Protein AF-A0A967KD49-F1 (afdb_monomer)

Solvent-accessible surface area (backbone atoms only — not comparable to full-atom values): 8983 Å² total; per-residue (Å²): 136,86,81,82,80,82,81,78,80,81,79,78,79,81,84,80,56,69,72,63,54,51,53,52,53,52,50,54,52,53,49,48,51,52,50,50,46,51,50,55,52,49,54,52,41,54,50,34,31,74,76,64,32,66,80,54,18,58,58,52,48,66,65,48,49,61,55,52,35,52,53,50,19,70,76,69,72,47,90,66,83,72,62,34,102,80,46,92,49,75,91,22,54,50,52,75,70,55,44,52,54,54,49,52,52,50,54,43,38,77,72,72,46,65,45,90,79,39,69,48,76,46,82,43,82,54,97,93,39,84,39,83,47,77,50,66,52,76,78,88,49,80,94,75,111

Nearest PDB structures (foldseek):
  6u6s-assembly1_B  TM=5.396E-01  e=2.024E+00  Neisseria gonorrhoeae
  8wqk-assembly3_E  TM=3.491E-01  e=4.213E+00  Porcine epidemic diarrhea virus
  8wqk-assembly3_C  TM=3.360E-01  e=7.762E+00  Porcine epidemic diarrhea virus
  2ch0-assembly1_A  TM=1.769E-01  e=6.079E+00  Homo sapiens

Structure (mmCIF, N/CA/C/O backbone):
data_AF-A0A967KD49-F1
#
_entry.id   AF-A0A967KD49-F1
#
loop_
_atom_site.group_PDB
_atom_site.id
_atom_site.type_symbol
_atom_site.label_atom_id
_atom_site.label_alt_id
_atom_site.label_comp_id
_atom_site.label_asym_id
_atom_site.label_entity_id
_atom_site.label_seq_id
_atom_site.pdbx_PDB_ins_code
_atom_site.Cartn_x
_atom_site.Cartn_y
_atom_site.Cartn_z
_atom_site.occupancy
_atom_site.B_iso_or_equiv
_atom_site.auth_seq_id
_atom_site.auth_comp_id
_atom_site.auth_asym_id
_atom_site.auth_atom_id
_atom_site.pdbx_PDB_model_num
ATOM 1 N N . MET A 1 1 ? -17.094 1.044 74.918 1.00 37.78 1 MET A N 1
ATOM 2 C CA . MET A 1 1 ? -17.472 0.186 73.773 1.00 37.78 1 MET A CA 1
ATOM 3 C C . MET A 1 1 ? -16.879 0.797 72.511 1.00 37.78 1 MET A C 1
ATOM 5 O O . MET A 1 1 ? -17.280 1.890 72.134 1.00 37.78 1 MET A O 1
ATOM 9 N N . LEU A 1 2 ? -15.841 0.172 71.948 1.00 34.81 2 LEU A N 1
ATOM 10 C CA . LEU A 1 2 ? -15.047 0.713 70.838 1.00 34.81 2 LEU A CA 1
ATOM 11 C C . LEU A 1 2 ? -15.774 0.458 69.503 1.00 34.81 2 LEU A C 1
ATOM 13 O O . LEU A 1 2 ? -16.055 -0.689 69.157 1.00 34.81 2 LEU A O 1
ATOM 17 N N . ARG A 1 3 ? -16.114 1.530 68.778 1.00 40.22 3 ARG A N 1
ATOM 18 C CA . ARG A 1 3 ? -16.759 1.484 67.455 1.00 40.22 3 ARG A CA 1
ATOM 19 C C . ARG A 1 3 ? -15.765 0.935 66.425 1.00 40.22 3 ARG A C 1
ATOM 21 O O . ARG A 1 3 ? -14.716 1.531 66.205 1.00 40.22 3 ARG A O 1
ATOM 28 N N . LYS A 1 4 ? -16.106 -0.201 65.810 1.00 40.97 4 LYS A N 1
ATOM 29 C CA . LYS A 1 4 ? -15.354 -0.814 64.707 1.00 40.97 4 LYS A CA 1
ATOM 30 C C . LYS A 1 4 ? -15.353 0.131 63.502 1.00 40.97 4 LYS A C 1
ATOM 32 O O . LYS A 1 4 ? -16.412 0.510 63.009 1.00 40.97 4 LYS A O 1
ATOM 37 N N . LEU A 1 5 ? -14.156 0.509 63.066 1.00 48.34 5 LEU A N 1
ATOM 38 C CA . LEU A 1 5 ? -13.893 1.286 61.862 1.00 48.34 5 LEU A CA 1
ATOM 39 C C . LEU A 1 5 ? -14.054 0.352 60.649 1.00 48.34 5 LEU A C 1
ATOM 41 O O . LEU A 1 5 ? -13.274 -0.584 60.488 1.00 48.34 5 LEU A O 1
ATOM 45 N N . CYS A 1 6 ? -15.086 0.563 59.827 1.00 41.38 6 CYS A N 1
ATOM 46 C CA . CYS A 1 6 ? -15.217 -0.115 58.535 1.00 41.38 6 CYS A CA 1
ATOM 47 C C . CYS A 1 6 ? -14.213 0.492 57.552 1.00 41.38 6 CYS A C 1
ATOM 49 O O . CYS A 1 6 ? -14.385 1.623 57.101 1.00 41.38 6 CYS A O 1
ATOM 51 N N . LEU A 1 7 ? -13.172 -0.269 57.221 1.00 41.16 7 LEU A N 1
ATOM 52 C CA . LEU A 1 7 ? -12.259 0.032 56.127 1.00 41.16 7 LEU A CA 1
ATOM 53 C C . LEU A 1 7 ? -12.948 -0.376 54.812 1.00 41.16 7 LEU A C 1
ATOM 55 O O . LEU A 1 7 ? -13.010 -1.559 54.483 1.00 41.16 7 LEU A O 1
ATOM 59 N N . VAL A 1 8 ? -13.513 0.586 54.081 1.00 49.59 8 VAL A N 1
ATOM 60 C CA . VAL A 1 8 ? -13.989 0.358 52.708 1.00 49.59 8 VAL A CA 1
ATOM 61 C C . VAL A 1 8 ? -12.776 0.460 51.791 1.00 49.59 8 VAL A C 1
ATOM 63 O O . VAL A 1 8 ? -12.302 1.552 51.486 1.00 49.59 8 VAL A O 1
ATOM 66 N N . VAL A 1 9 ? -12.246 -0.689 51.375 1.00 52.03 9 VAL A N 1
ATOM 67 C CA . VAL A 1 9 ? -11.286 -0.765 50.271 1.00 52.03 9 VAL A CA 1
ATOM 68 C C . VAL A 1 9 ? -12.072 -0.521 48.986 1.00 52.03 9 VAL A C 1
ATOM 70 O O . VAL A 1 9 ? -12.771 -1.403 48.493 1.00 52.03 9 VAL A O 1
ATOM 73 N N . ALA A 1 10 ? -12.000 0.705 48.471 1.00 50.62 10 ALA A N 1
ATOM 74 C CA . ALA A 1 10 ? -12.473 1.030 47.136 1.00 50.62 10 ALA A CA 1
ATOM 75 C C . ALA A 1 10 ? -11.514 0.394 46.119 1.00 50.62 10 ALA A C 1
ATOM 77 O O . ALA A 1 10 ? -10.422 0.902 45.868 1.00 50.62 10 ALA A O 1
ATOM 78 N N . PHE A 1 11 ? -11.905 -0.756 45.572 1.00 46.31 11 PHE A N 1
ATOM 79 C CA . PHE A 1 11 ? -11.197 -1.396 44.472 1.00 46.31 11 PHE A CA 1
ATOM 80 C C . PHE A 1 11 ? -11.515 -0.624 43.182 1.00 46.31 11 PHE A C 1
ATOM 82 O O . PHE A 1 11 ? -12.582 -0.778 42.588 1.00 46.31 11 PHE A O 1
ATOM 89 N N . LEU A 1 12 ? -10.605 0.269 42.790 1.00 52.03 12 LEU A N 1
ATOM 90 C CA . LEU A 1 12 ? -10.613 0.947 41.495 1.00 52.03 12 LEU A CA 1
ATOM 91 C C . LEU A 1 12 ? -10.294 -0.084 40.403 1.00 52.03 12 LEU A C 1
ATOM 93 O O . LEU A 1 12 ? -9.134 -0.415 40.167 1.00 52.03 12 LEU A O 1
ATOM 97 N N . ILE A 1 13 ? -11.329 -0.609 39.744 1.00 53.72 13 ILE A N 1
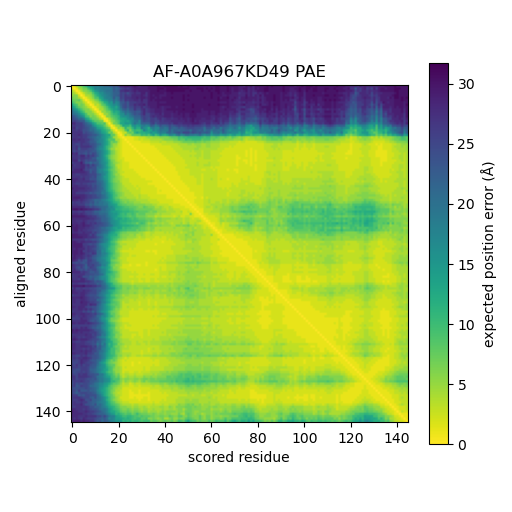ATOM 98 C CA . ILE A 1 13 ? -11.169 -1.420 38.533 1.00 53.72 13 ILE A CA 1
ATOM 99 C C . ILE A 1 13 ? -10.833 -0.467 37.380 1.00 53.72 13 ILE A C 1
ATOM 101 O O . ILE A 1 13 ? -11.716 0.092 36.732 1.00 53.72 13 ILE A O 1
ATOM 105 N N . SER A 1 14 ? -9.540 -0.268 37.133 1.00 56.06 14 SER A N 1
ATOM 106 C CA . SER A 1 14 ? -9.029 0.371 35.916 1.00 56.06 14 SER A CA 1
ATOM 107 C C . SER A 1 14 ? -9.190 -0.578 34.722 1.00 56.06 14 SER A C 1
ATOM 109 O O . SER A 1 14 ? -8.268 -1.301 34.360 1.00 56.06 14 SER A O 1
ATOM 111 N N . GLY A 1 15 ? -10.373 -0.599 34.105 1.00 54.69 15 GLY A N 1
ATOM 112 C CA . GLY A 1 15 ? -10.700 -1.423 32.928 1.00 54.69 15 GLY A CA 1
ATOM 113 C C . GLY A 1 15 ? -10.262 -0.838 31.575 1.00 54.69 15 GLY A C 1
ATOM 114 O O . GLY A 1 15 ? -10.993 -0.963 30.602 1.00 54.69 15 GLY A O 1
ATOM 115 N N . GLY A 1 16 ? -9.117 -0.151 31.500 1.00 54.12 16 GLY A N 1
ATOM 116 C CA . GLY A 1 16 ? -8.764 0.703 30.354 1.00 54.12 16 GLY A CA 1
ATOM 117 C C . GLY A 1 16 ? -7.786 0.145 29.310 1.00 54.12 16 GLY A C 1
ATOM 118 O O . GLY A 1 16 ? -7.405 0.897 28.420 1.00 54.12 16 GLY A O 1
ATOM 119 N N . SER A 1 17 ? -7.329 -1.110 29.396 1.00 56.41 17 SER A N 1
ATOM 120 C CA . SER A 1 17 ? -6.110 -1.523 28.661 1.00 56.41 17 SER A CA 1
ATOM 121 C C . SER A 1 17 ? -6.282 -2.599 27.586 1.00 56.41 17 SER A C 1
ATOM 123 O O . SER A 1 17 ? -5.430 -2.681 26.709 1.00 56.41 17 SER A O 1
ATOM 125 N N . ALA A 1 18 ? -7.362 -3.384 27.589 1.00 59.56 18 ALA A N 1
ATOM 126 C CA . ALA A 1 18 ? -7.462 -4.540 26.689 1.00 59.56 18 ALA A CA 1
ATOM 127 C C . ALA A 1 18 ? -7.599 -4.146 25.201 1.00 59.56 18 ALA A C 1
ATOM 129 O O . ALA A 1 18 ? -6.903 -4.692 24.356 1.00 59.56 18 ALA A O 1
ATOM 130 N N . VAL A 1 19 ? -8.433 -3.150 24.879 1.00 60.19 19 VAL A N 1
ATOM 131 C CA . VAL A 1 19 ? -8.723 -2.762 23.480 1.00 60.19 19 VAL A CA 1
ATOM 132 C C . VAL A 1 19 ? -7.541 -2.044 22.811 1.00 60.19 19 VAL A C 1
ATOM 134 O O . VAL A 1 19 ? -7.284 -2.226 21.625 1.00 60.19 19 VAL A O 1
ATOM 137 N N . ALA A 1 20 ? -6.794 -1.232 23.566 1.00 62.53 20 ALA A N 1
ATOM 138 C CA . ALA A 1 20 ? -5.643 -0.501 23.032 1.00 62.53 20 ALA A CA 1
ATOM 139 C C . ALA A 1 20 ? -4.429 -1.413 22.780 1.00 62.53 20 ALA A C 1
ATOM 141 O O . ALA A 1 20 ? -3.683 -1.188 21.829 1.00 62.53 20 ALA A O 1
ATOM 142 N N . GLN A 1 21 ? -4.238 -2.444 23.612 1.00 61.34 21 GLN A N 1
ATOM 143 C CA . GLN A 1 21 ? -3.189 -3.449 23.415 1.00 61.34 21 GLN A CA 1
ATOM 144 C C . GLN A 1 21 ? -3.441 -4.287 22.156 1.00 61.34 21 GLN A C 1
ATOM 146 O O . GLN A 1 21 ? -2.503 -4.552 21.408 1.00 61.34 21 GLN A O 1
ATOM 151 N N . ASP A 1 22 ? -4.704 -4.624 21.893 1.00 74.44 22 ASP A N 1
ATOM 152 C CA . ASP A 1 22 ? -5.122 -5.433 20.745 1.00 74.44 22 ASP A CA 1
ATOM 153 C C . ASP A 1 22 ? -4.831 -4.721 19.408 1.00 74.44 22 ASP A C 1
ATOM 155 O O . ASP A 1 22 ? -4.173 -5.266 18.526 1.00 74.44 22 ASP A O 1
ATOM 159 N N . LEU A 1 23 ? -5.180 -3.431 19.287 1.00 86.06 23 LEU A N 1
ATOM 160 C CA . LEU A 1 23 ? -4.899 -2.661 18.064 1.00 86.06 23 LEU A CA 1
ATOM 161 C C . LEU A 1 23 ? -3.403 -2.471 17.783 1.00 86.06 23 LEU A C 1
ATOM 163 O O . LEU A 1 23 ? -3.008 -2.402 16.618 1.00 86.06 23 LEU A O 1
ATOM 167 N N . SER A 1 24 ? -2.564 -2.387 18.819 1.00 87.25 24 SER A N 1
ATOM 168 C CA . SER A 1 24 ? -1.112 -2.287 18.631 1.00 87.25 24 SER A CA 1
ATOM 169 C C . SER A 1 24 ? -0.542 -3.567 18.022 1.00 87.25 24 SER A C 1
ATOM 171 O O . SER A 1 24 ? 0.263 -3.478 17.099 1.00 87.25 24 SER A O 1
ATOM 173 N N . ALA A 1 25 ? -0.983 -4.738 18.491 1.00 90.44 25 ALA A N 1
ATOM 174 C CA . ALA A 1 25 ? -0.550 -6.022 17.940 1.00 90.44 25 ALA A CA 1
ATOM 175 C C . ALA A 1 25 ? -0.952 -6.157 16.463 1.00 90.44 25 ALA A C 1
ATOM 177 O O . ALA A 1 25 ? -0.097 -6.405 15.614 1.00 90.44 25 ALA A O 1
ATOM 178 N N . TYR A 1 26 ? -2.213 -5.858 16.129 1.00 93.69 26 TYR A N 1
ATOM 179 C CA . TYR A 1 26 ? -2.665 -5.868 14.734 1.00 93.69 26 TYR A CA 1
ATOM 180 C C . TYR A 1 26 ? -1.936 -4.846 13.857 1.00 93.69 26 TYR A C 1
ATOM 182 O O . TYR A 1 26 ? -1.718 -5.091 12.673 1.00 93.69 26 TYR A O 1
ATOM 190 N N . THR A 1 27 ? -1.544 -3.697 14.416 1.00 94.25 27 THR A N 1
ATOM 191 C CA . THR A 1 27 ? -0.738 -2.707 13.687 1.00 94.25 27 THR A CA 1
ATOM 192 C C . THR A 1 27 ? 0.609 -3.297 13.282 1.00 94.25 27 THR A C 1
ATOM 194 O O . THR A 1 27 ? 1.038 -3.121 12.141 1.00 94.25 27 THR A O 1
ATOM 197 N N . ASP A 1 28 ? 1.279 -3.994 14.197 1.00 95.00 28 ASP A N 1
ATOM 198 C CA . ASP A 1 28 ? 2.588 -4.587 13.934 1.00 95.00 28 ASP A CA 1
ATOM 199 C C . ASP A 1 28 ? 2.494 -5.758 12.944 1.00 95.00 28 ASP A C 1
ATOM 201 O O . ASP A 1 28 ? 3.304 -5.831 12.016 1.00 95.00 28 ASP A O 1
ATOM 205 N N . GLU A 1 29 ? 1.464 -6.601 13.060 1.00 95.44 29 GLU A N 1
ATOM 206 C CA . GLU A 1 29 ? 1.168 -7.667 12.093 1.00 95.44 29 GLU A CA 1
ATOM 207 C C . GLU A 1 29 ? 0.886 -7.110 10.691 1.00 95.44 29 GLU A C 1
ATOM 209 O O . GLU A 1 29 ? 1.518 -7.523 9.715 1.00 95.44 29 GLU A O 1
ATOM 214 N N . ALA A 1 30 ? 0.000 -6.116 10.575 1.00 95.56 30 ALA A N 1
ATOM 215 C CA . ALA A 1 30 ? -0.319 -5.487 9.297 1.00 95.56 30 ALA A CA 1
ATOM 216 C C . ALA A 1 30 ? 0.908 -4.790 8.685 1.00 95.56 30 ALA A C 1
ATOM 218 O O . ALA A 1 30 ? 1.137 -4.852 7.473 1.00 95.56 30 ALA A O 1
ATOM 219 N N . ARG A 1 31 ? 1.746 -4.152 9.515 1.00 94.94 31 ARG A N 1
ATOM 220 C CA . ARG A 1 31 ? 3.002 -3.541 9.066 1.00 94.94 31 ARG A CA 1
ATOM 221 C C . ARG A 1 31 ? 3.964 -4.598 8.527 1.00 94.94 31 ARG A C 1
ATOM 223 O O . ARG A 1 31 ? 4.587 -4.350 7.493 1.00 94.94 31 ARG A O 1
ATOM 230 N N . ALA A 1 32 ? 4.074 -5.752 9.185 1.00 95.00 32 ALA A N 1
ATOM 231 C CA . ALA A 1 32 ? 4.891 -6.870 8.720 1.00 95.00 32 ALA A CA 1
ATOM 232 C C . ALA A 1 32 ? 4.377 -7.435 7.384 1.00 95.00 32 ALA A C 1
ATOM 234 O O . ALA A 1 32 ? 5.165 -7.583 6.450 1.00 95.00 32 ALA A O 1
ATOM 235 N N . ALA A 1 33 ? 3.064 -7.632 7.240 1.00 95.31 33 ALA A N 1
ATOM 236 C CA . ALA A 1 33 ? 2.455 -8.094 5.991 1.00 95.31 33 ALA A CA 1
ATOM 237 C C . ALA A 1 33 ? 2.713 -7.122 4.820 1.00 95.31 33 ALA A C 1
ATOM 239 O O . ALA A 1 33 ? 3.126 -7.530 3.733 1.00 95.31 33 ALA A O 1
ATOM 240 N N . ILE A 1 34 ? 2.558 -5.808 5.038 1.00 93.50 34 ILE A N 1
ATOM 241 C CA . ILE A 1 34 ? 2.870 -4.795 4.013 1.00 93.50 34 ILE A CA 1
ATOM 242 C C . ILE A 1 34 ? 4.370 -4.768 3.681 1.00 93.50 34 ILE A C 1
ATOM 244 O O . ILE A 1 34 ? 4.736 -4.591 2.516 1.00 93.50 34 ILE A O 1
ATOM 248 N N . GLN A 1 35 ? 5.247 -4.927 4.678 1.00 91.75 35 GLN A N 1
ATOM 249 C CA . GLN A 1 35 ? 6.698 -5.010 4.470 1.00 91.75 35 GLN A CA 1
ATOM 250 C C . GLN A 1 35 ? 7.064 -6.203 3.584 1.00 91.75 35 GLN A C 1
ATOM 252 O O . GLN A 1 35 ? 7.793 -6.018 2.608 1.00 91.75 35 GLN A O 1
ATOM 257 N N . GLN A 1 36 ? 6.509 -7.380 3.879 1.00 92.75 36 GLN A N 1
ATOM 258 C CA . GLN A 1 36 ? 6.703 -8.596 3.096 1.00 92.75 36 GLN A CA 1
ATOM 259 C C . GLN A 1 36 ? 6.217 -8.411 1.655 1.00 92.75 36 GLN A C 1
ATOM 261 O O . GLN A 1 36 ? 6.992 -8.605 0.719 1.00 92.75 36 GLN A O 1
ATOM 266 N N . LEU A 1 37 ? 4.983 -7.927 1.461 1.0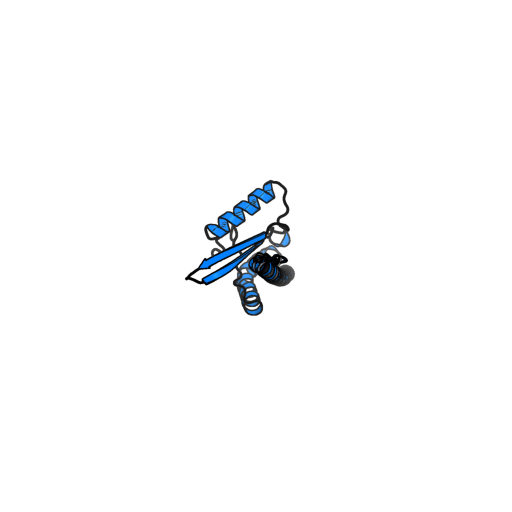0 91.38 37 LEU A N 1
ATOM 267 C CA . LEU A 1 37 ? 4.447 -7.627 0.130 1.00 91.38 37 LEU A CA 1
ATOM 268 C C . LEU A 1 37 ? 5.371 -6.683 -0.648 1.00 91.38 37 LEU A C 1
ATOM 270 O O . LEU A 1 37 ? 5.670 -6.915 -1.819 1.00 91.38 37 LEU A O 1
ATOM 274 N N . ARG A 1 38 ? 5.836 -5.605 -0.009 1.00 88.31 38 ARG A N 1
ATOM 275 C CA . ARG A 1 38 ? 6.745 -4.644 -0.641 1.00 88.31 38 ARG A CA 1
ATOM 276 C C . ARG A 1 38 ? 8.055 -5.301 -1.060 1.00 88.31 38 ARG A C 1
ATOM 278 O O . ARG A 1 38 ? 8.518 -5.023 -2.162 1.00 88.31 38 ARG A O 1
ATOM 285 N N . GLN A 1 39 ? 8.645 -6.128 -0.202 1.00 89.56 39 GLN A N 1
ATOM 286 C CA . GLN A 1 39 ? 9.901 -6.806 -0.499 1.00 89.56 39 GLN A CA 1
ATOM 287 C C . GLN A 1 39 ? 9.756 -7.717 -1.721 1.00 89.56 39 GLN A C 1
ATOM 289 O O . GLN A 1 39 ? 10.484 -7.529 -2.694 1.00 89.56 39 GLN A O 1
ATOM 294 N N . VAL A 1 40 ? 8.757 -8.603 -1.721 1.00 89.69 40 VAL A N 1
ATOM 295 C CA . VAL A 1 40 ? 8.520 -9.537 -2.831 1.00 89.69 40 VAL A CA 1
ATOM 296 C C . VAL A 1 40 ? 8.245 -8.775 -4.133 1.00 89.69 40 VAL A C 1
ATOM 298 O O . VAL A 1 40 ? 8.871 -9.039 -5.159 1.00 89.69 40 VAL A O 1
ATOM 301 N N . MET A 1 41 ? 7.400 -7.733 -4.106 1.00 87.62 41 MET A N 1
ATOM 302 C CA . MET A 1 41 ? 7.170 -6.895 -5.294 1.00 87.62 41 MET A CA 1
ATOM 303 C C . MET A 1 41 ? 8.450 -6.238 -5.826 1.00 87.62 41 MET A C 1
ATOM 305 O O . MET A 1 41 ? 8.619 -6.141 -7.041 1.00 87.62 41 MET A O 1
ATOM 309 N N . MET A 1 42 ? 9.327 -5.752 -4.943 1.00 86.12 42 MET A N 1
ATOM 310 C CA . MET A 1 42 ? 10.575 -5.108 -5.353 1.00 86.12 42 MET A CA 1
ATOM 311 C C . MET A 1 42 ? 11.562 -6.106 -5.954 1.00 86.12 42 MET A C 1
ATOM 313 O O . MET A 1 42 ? 12.223 -5.769 -6.934 1.00 86.12 42 MET A O 1
ATOM 317 N N . GLU A 1 43 ? 11.642 -7.322 -5.418 1.00 88.81 43 GLU A N 1
ATOM 318 C CA . GLU A 1 43 ? 12.471 -8.397 -5.970 1.00 88.81 43 GLU A CA 1
ATOM 319 C C . GLU A 1 43 ? 12.022 -8.757 -7.395 1.00 88.81 43 GLU A C 1
ATOM 321 O O . GLU A 1 43 ? 12.839 -8.730 -8.323 1.00 88.81 43 GLU A O 1
ATOM 326 N N . HIS A 1 44 ? 10.715 -8.964 -7.603 1.00 87.38 44 HIS A N 1
ATOM 327 C CA . HIS A 1 44 ? 10.147 -9.217 -8.931 1.00 87.38 44 HIS A CA 1
ATOM 328 C C . HIS A 1 44 ? 10.340 -8.044 -9.896 1.00 87.38 44 HIS A C 1
ATOM 330 O O . HIS A 1 44 ? 10.694 -8.253 -11.056 1.00 87.38 44 HIS A O 1
ATOM 336 N N . LEU A 1 45 ? 10.141 -6.806 -9.436 1.00 85.56 45 LEU A N 1
ATOM 337 C CA . LEU A 1 45 ? 10.366 -5.613 -10.253 1.00 85.56 45 LEU A CA 1
ATOM 338 C C . LEU A 1 45 ? 11.830 -5.521 -10.692 1.00 85.56 45 LEU A C 1
ATOM 340 O O . LEU A 1 45 ? 12.104 -5.326 -11.871 1.00 85.56 45 LEU A O 1
ATOM 344 N N . GLN A 1 46 ? 12.779 -5.693 -9.771 1.00 87.56 46 GLN A N 1
ATOM 345 C CA . GLN A 1 46 ? 14.203 -5.645 -10.099 1.00 87.56 46 GLN A CA 1
ATOM 346 C C . GLN A 1 46 ? 14.608 -6.757 -11.068 1.00 87.56 46 GLN A C 1
ATOM 348 O O . GLN A 1 46 ? 15.447 -6.527 -11.938 1.00 87.56 46 GLN A O 1
ATOM 353 N N . GLN A 1 47 ? 14.027 -7.951 -10.936 1.00 88.69 47 GLN A N 1
ATOM 354 C CA . GLN A 1 47 ? 14.228 -9.025 -11.901 1.00 88.69 47 GLN A CA 1
ATOM 355 C C . GLN A 1 47 ? 13.692 -8.644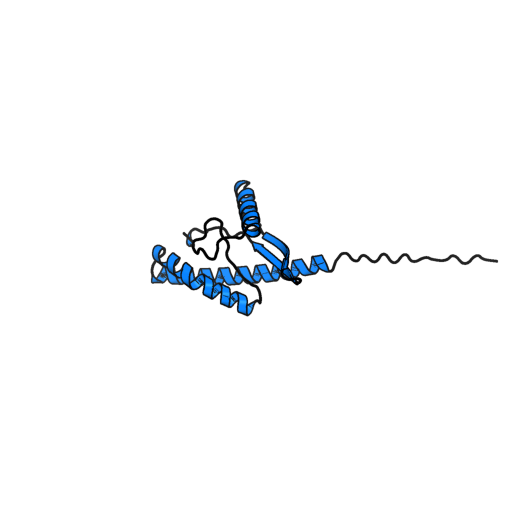 -13.284 1.00 88.69 47 GLN A C 1
ATOM 357 O O . GLN A 1 47 ? 14.447 -8.698 -14.251 1.00 88.69 47 GLN A O 1
ATOM 362 N N . ALA A 1 48 ? 12.448 -8.171 -13.368 1.00 87.25 48 ALA A N 1
ATOM 363 C CA . ALA A 1 48 ? 11.849 -7.741 -14.628 1.00 87.25 48 ALA A CA 1
ATOM 364 C C . ALA A 1 48 ? 12.660 -6.615 -15.294 1.00 87.25 48 ALA A C 1
ATOM 366 O O . ALA A 1 48 ? 12.921 -6.667 -16.492 1.00 87.25 48 ALA A O 1
ATOM 367 N N . VAL A 1 49 ? 13.149 -5.637 -14.523 1.00 88.00 49 VAL A N 1
ATOM 368 C CA . VAL A 1 49 ? 14.017 -4.564 -15.039 1.00 88.00 49 VAL A CA 1
ATOM 369 C C . VAL A 1 49 ? 15.296 -5.127 -15.668 1.00 88.00 49 VAL A C 1
ATOM 371 O O . VAL A 1 49 ? 15.722 -4.630 -16.709 1.00 88.00 49 VAL A O 1
ATOM 374 N N . ARG A 1 50 ? 15.910 -6.162 -15.074 1.00 89.62 50 ARG A N 1
ATOM 375 C CA . ARG A 1 50 ? 17.111 -6.809 -15.634 1.00 89.62 50 ARG A CA 1
ATOM 376 C C . ARG A 1 50 ? 16.823 -7.588 -16.918 1.00 89.62 50 ARG A C 1
ATOM 378 O O . ARG A 1 50 ? 17.696 -7.654 -17.775 1.00 89.62 50 ARG A O 1
ATOM 385 N N . GLU A 1 51 ? 15.643 -8.189 -17.030 1.00 89.81 51 GLU A N 1
ATOM 386 C CA . GLU A 1 51 ? 15.281 -9.074 -18.144 1.00 89.81 51 GLU A CA 1
ATOM 387 C C . GLU A 1 51 ? 14.732 -8.317 -19.357 1.00 89.81 51 GLU A C 1
ATOM 389 O O . GLU A 1 51 ? 15.128 -8.596 -20.487 1.00 89.81 51 GLU A O 1
ATOM 394 N N . VAL A 1 52 ? 13.824 -7.363 -19.130 1.00 86.69 52 VAL A N 1
ATOM 395 C CA . VAL A 1 52 ? 13.062 -6.689 -20.197 1.00 86.69 52 VAL A CA 1
ATOM 396 C C . VAL A 1 52 ? 13.234 -5.169 -20.213 1.00 86.69 52 VAL A C 1
ATOM 398 O O . VAL A 1 52 ? 12.706 -4.501 -21.097 1.00 86.69 52 VAL A O 1
ATOM 401 N N . GLY A 1 53 ? 14.003 -4.609 -19.276 1.00 85.81 53 GLY A N 1
ATOM 402 C CA . GLY A 1 53 ? 14.204 -3.168 -19.144 1.00 85.81 53 GLY A CA 1
ATOM 403 C C . GLY A 1 53 ? 13.107 -2.465 -18.328 1.00 85.81 53 GLY A C 1
ATOM 404 O O . GLY A 1 53 ? 12.049 -3.033 -18.051 1.00 85.81 53 GLY A O 1
ATOM 405 N N . PRO A 1 54 ? 13.351 -1.212 -17.900 1.00 81.44 54 PRO A N 1
ATOM 406 C CA . PRO A 1 54 ? 12.478 -0.500 -16.964 1.00 81.44 54 PRO A CA 1
ATOM 407 C C . PRO A 1 54 ? 11.089 -0.168 -17.526 1.00 81.44 54 PRO A C 1
ATOM 409 O O . PRO A 1 54 ? 10.108 -0.251 -16.791 1.00 81.44 54 PRO A O 1
ATOM 412 N N . ALA A 1 55 ? 10.984 0.151 -18.820 1.00 80.00 55 ALA A N 1
ATOM 413 C CA . ALA A 1 55 ? 9.706 0.499 -19.441 1.00 80.00 55 ALA A CA 1
ATOM 414 C C . ALA A 1 55 ? 8.719 -0.687 -19.405 1.00 80.00 55 ALA A C 1
ATOM 416 O O . ALA A 1 55 ? 7.606 -0.561 -18.887 1.00 80.00 55 ALA A O 1
ATOM 417 N N . GLU A 1 56 ? 9.154 -1.863 -19.858 1.00 81.69 56 GLU A N 1
ATOM 418 C CA . GLU A 1 56 ? 8.349 -3.086 -19.893 1.00 81.69 56 GLU A CA 1
ATOM 419 C C . GLU A 1 56 ? 8.108 -3.698 -18.501 1.00 81.69 56 GLU A C 1
ATOM 421 O O . GLU A 1 56 ? 7.048 -4.289 -18.265 1.00 81.69 56 GLU A O 1
ATOM 426 N 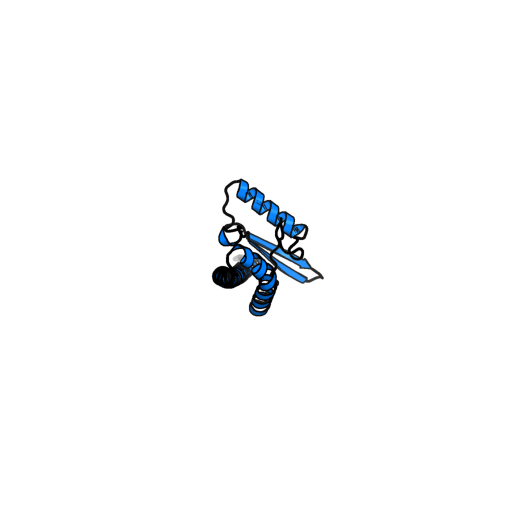N . ALA A 1 57 ? 9.025 -3.508 -17.543 1.00 82.25 57 ALA A N 1
ATOM 427 C CA . ALA A 1 57 ? 8.895 -4.045 -16.185 1.00 82.25 57 ALA A CA 1
ATOM 428 C C . ALA A 1 57 ? 7.640 -3.537 -15.447 1.00 82.25 57 ALA A C 1
ATOM 430 O O . ALA A 1 57 ? 7.016 -4.275 -14.680 1.00 82.25 57 ALA A O 1
ATOM 431 N N . THR A 1 58 ? 7.198 -2.305 -15.720 1.00 75.62 58 THR A N 1
ATOM 432 C CA . THR A 1 58 ? 5.973 -1.752 -15.114 1.00 75.62 58 THR A CA 1
ATOM 433 C C . THR A 1 58 ? 4.707 -2.524 -15.509 1.00 75.62 58 THR A C 1
ATOM 435 O O . THR A 1 58 ? 3.776 -2.643 -14.703 1.00 75.62 58 THR A O 1
ATOM 438 N N . SER A 1 59 ? 4.669 -3.077 -16.728 1.00 76.12 59 SER A N 1
ATOM 439 C CA . SER A 1 59 ? 3.569 -3.917 -17.213 1.00 76.12 59 SER A CA 1
ATOM 440 C C . SER A 1 59 ? 3.555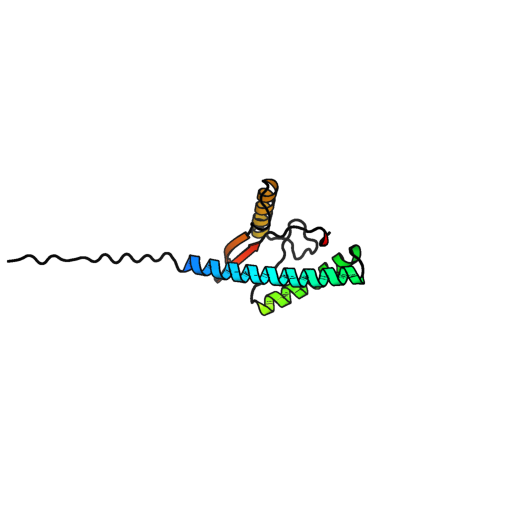 -5.262 -16.489 1.00 76.12 59 SER A C 1
ATOM 442 O O . SER A 1 59 ? 2.506 -5.699 -16.014 1.00 76.12 59 SER A O 1
ATOM 444 N N . VAL A 1 60 ? 4.733 -5.861 -16.291 1.00 73.62 60 VAL A N 1
ATOM 445 C CA . VAL A 1 60 ? 4.902 -7.102 -15.519 1.00 73.62 60 VAL A CA 1
ATOM 446 C C . VAL A 1 60 ? 4.381 -6.925 -14.091 1.00 73.62 60 VAL A C 1
ATOM 448 O O . VAL A 1 60 ? 3.584 -7.734 -13.614 1.00 73.62 60 VAL A O 1
ATOM 451 N N . CYS A 1 61 ? 4.715 -5.810 -13.434 1.00 74.50 61 CYS A N 1
ATOM 452 C CA . CYS A 1 61 ? 4.187 -5.511 -12.104 1.00 74.50 61 CYS A CA 1
ATOM 453 C C . CYS A 1 61 ? 2.661 -5.368 -12.078 1.00 74.50 61 CYS A C 1
ATOM 455 O O . CYS A 1 61 ? 2.048 -5.683 -11.066 1.00 74.50 61 CYS A O 1
ATOM 457 N N . ARG A 1 62 ? 2.002 -4.923 -13.153 1.00 77.25 62 ARG A N 1
ATOM 458 C CA . ARG A 1 62 ? 0.530 -4.870 -13.180 1.00 77.25 62 ARG A CA 1
ATOM 459 C C . ARG A 1 62 ? -0.089 -6.263 -13.034 1.00 77.25 62 ARG A C 1
ATOM 461 O O . ARG A 1 62 ? -1.118 -6.378 -12.370 1.00 77.25 62 ARG A O 1
ATOM 468 N N . HIS A 1 63 ? 0.531 -7.271 -13.644 1.00 79.06 63 HIS A N 1
ATOM 469 C CA . HIS A 1 63 ? 0.039 -8.647 -13.681 1.00 79.06 63 HIS A CA 1
ATOM 470 C C . HIS A 1 63 ? 0.451 -9.464 -12.457 1.00 79.06 63 HIS A C 1
ATOM 472 O O . HIS A 1 63 ? -0.397 -10.128 -11.878 1.00 79.06 63 HIS A O 1
ATOM 478 N N . LEU A 1 64 ? 1.705 -9.350 -12.013 1.00 82.06 64 LEU A N 1
ATOM 479 C CA . LEU A 1 64 ? 2.201 -10.108 -10.858 1.00 82.06 64 LEU A CA 1
ATOM 480 C C . LEU A 1 64 ? 1.688 -9.567 -9.529 1.00 82.06 64 LEU A C 1
ATOM 482 O O . LEU A 1 64 ? 1.507 -10.299 -8.563 1.00 82.06 64 LEU A O 1
ATOM 486 N N . ALA A 1 65 ? 1.471 -8.258 -9.433 1.00 82.19 65 ALA A N 1
ATOM 487 C CA . ALA A 1 65 ? 1.234 -7.660 -8.134 1.00 82.19 65 ALA A CA 1
ATOM 488 C C . ALA A 1 65 ? -0.092 -8.101 -7.465 1.00 82.19 65 ALA A C 1
ATOM 490 O O . ALA A 1 65 ? -0.134 -8.072 -6.234 1.00 82.19 65 ALA A O 1
ATOM 491 N N . PRO A 1 66 ? -1.190 -8.436 -8.175 1.00 85.44 66 PRO A N 1
ATOM 492 C CA . PRO A 1 66 ? -2.342 -9.128 -7.588 1.00 85.44 66 PRO A CA 1
ATOM 493 C C . PRO A 1 66 ? -2.017 -10.531 -7.057 1.00 85.44 66 PRO A C 1
ATOM 495 O O . PRO A 1 66 ? -2.477 -10.870 -5.973 1.00 85.44 66 PRO A O 1
ATOM 498 N N . GLU A 1 67 ? -1.203 -11.310 -7.773 1.00 88.69 67 GLU A N 1
ATOM 499 C CA . GLU A 1 67 ? -0.811 -12.671 -7.371 1.00 88.69 67 GLU A CA 1
ATOM 500 C C . GLU A 1 67 ? 0.027 -12.644 -6.089 1.00 88.69 67 GLU A C 1
ATOM 502 O O . GLU A 1 67 ? -0.320 -13.305 -5.115 1.00 88.69 67 GLU A O 1
ATOM 507 N N . ILE A 1 68 ? 1.036 -11.769 -6.031 1.00 89.38 68 ILE A N 1
ATOM 508 C CA . ILE A 1 68 ? 1.869 -11.577 -4.832 1.00 89.38 68 ILE A CA 1
ATOM 509 C C . ILE A 1 68 ? 1.013 -11.124 -3.638 1.00 89.38 68 ILE A C 1
ATOM 511 O O . ILE A 1 68 ? 1.216 -11.559 -2.509 1.00 89.38 68 ILE A O 1
ATOM 515 N N . ALA A 1 69 ? 0.036 -10.236 -3.862 1.00 89.69 69 ALA A N 1
ATOM 516 C CA . ALA A 1 69 ? -0.859 -9.802 -2.789 1.00 89.69 69 ALA A CA 1
ATOM 517 C C . ALA A 1 69 ? -1.731 -10.956 -2.266 1.00 89.69 69 ALA A C 1
ATOM 519 O O . ALA A 1 69 ? -1.964 -11.025 -1.063 1.00 89.69 69 ALA A O 1
ATOM 520 N N . ALA A 1 70 ? -2.182 -11.857 -3.144 1.00 91.50 70 ALA A N 1
ATOM 521 C CA . ALA A 1 70 ? -2.947 -13.039 -2.757 1.00 91.50 70 ALA A CA 1
ATOM 522 C C . ALA A 1 70 ? -2.097 -14.056 -1.977 1.00 91.50 70 ALA A C 1
ATOM 524 O O . ALA A 1 70 ? -2.589 -14.635 -1.012 1.00 91.50 70 ALA A O 1
ATOM 525 N N . GLU A 1 71 ? -0.829 -14.238 -2.350 1.00 92.00 71 GLU A N 1
ATOM 526 C CA . GLU A 1 71 ? 0.119 -15.095 -1.627 1.00 92.00 71 GLU A CA 1
ATOM 527 C C . GLU A 1 71 ? 0.361 -14.580 -0.203 1.00 92.00 71 GLU A C 1
ATOM 529 O O . GLU A 1 71 ? 0.117 -15.299 0.764 1.00 92.00 71 GLU A O 1
ATOM 534 N N . VAL A 1 72 ? 0.708 -13.296 -0.051 1.00 93.44 72 VAL A N 1
ATOM 535 C CA . VAL A 1 72 ? 0.905 -12.695 1.281 1.00 93.44 72 VAL A CA 1
ATOM 536 C C . VAL A 1 72 ? -0.391 -12.719 2.098 1.00 93.44 72 VAL A C 1
ATOM 538 O O . VAL A 1 72 ? -0.358 -12.952 3.306 1.00 93.44 72 VAL A O 1
ATOM 541 N N . ALA A 1 73 ? -1.550 -12.521 1.463 1.00 93.38 73 ALA A N 1
ATOM 542 C CA . ALA A 1 73 ? -2.841 -12.639 2.137 1.00 93.38 73 ALA A CA 1
ATOM 543 C C . ALA A 1 73 ? -3.095 -14.063 2.663 1.00 93.38 73 ALA A C 1
ATOM 545 O O . ALA A 1 73 ? -3.575 -14.228 3.784 1.00 93.38 73 ALA A O 1
ATOM 546 N N . ALA A 1 74 ? -2.740 -15.091 1.888 1.00 94.31 74 ALA A N 1
ATOM 547 C CA . ALA A 1 74 ? -2.885 -16.487 2.293 1.00 94.31 74 ALA A CA 1
ATOM 548 C C . ALA A 1 74 ? -1.956 -16.864 3.460 1.00 94.31 74 ALA A C 1
ATOM 550 O O . ALA A 1 74 ? -2.360 -17.625 4.337 1.00 94.31 74 ALA A O 1
ATOM 551 N N . GLU A 1 75 ? -0.738 -16.321 3.493 1.00 93.88 75 GLU A N 1
ATOM 552 C CA . GLU A 1 75 ? 0.240 -16.595 4.553 1.00 93.88 75 GLU A CA 1
ATOM 553 C C . GLU A 1 75 ? -0.062 -15.854 5.859 1.00 93.88 75 GLU A C 1
ATOM 555 O O . GLU A 1 75 ? 0.109 -16.404 6.946 1.00 93.88 75 GLU A O 1
ATOM 560 N N . THR A 1 76 ? -0.501 -14.599 5.758 1.00 93.56 76 THR A N 1
ATOM 561 C CA . THR A 1 76 ? -0.683 -13.715 6.920 1.00 93.56 76 THR A CA 1
ATOM 562 C C . THR A 1 76 ? -2.114 -13.708 7.455 1.00 93.56 76 THR A C 1
ATOM 564 O O . THR A 1 76 ? -2.344 -13.266 8.577 1.00 93.56 76 THR A O 1
ATOM 567 N N . GLY A 1 77 ? -3.089 -14.157 6.658 1.00 93.94 77 GLY A N 1
ATOM 568 C CA . GLY A 1 77 ? -4.517 -14.067 6.970 1.00 93.94 77 GLY A CA 1
ATOM 569 C C . GLY A 1 77 ? -5.125 -12.672 6.769 1.00 93.94 77 GLY A C 1
ATOM 570 O O . GLY A 1 77 ? -6.332 -12.508 6.954 1.00 93.94 77 GLY A O 1
ATOM 571 N N . TRP A 1 78 ? -4.330 -11.673 6.373 1.00 95.00 78 TRP A N 1
ATOM 572 C CA . TRP A 1 78 ? -4.809 -10.321 6.084 1.00 95.00 78 TRP A CA 1
ATOM 573 C C . TRP A 1 78 ? -5.384 -10.220 4.670 1.00 95.00 78 TRP A C 1
ATOM 575 O O . TRP A 1 78 ? -4.766 -10.653 3.703 1.00 95.00 78 TRP A O 1
ATOM 585 N N . GLU A 1 79 ? -6.532 -9.559 4.511 1.00 93.06 79 GLU A N 1
ATOM 586 C CA . GLU A 1 79 ? -6.965 -9.094 3.189 1.00 93.06 79 GLU A CA 1
ATOM 587 C C . GLU A 1 79 ? -6.122 -7.872 2.796 1.00 93.06 79 GLU A C 1
ATOM 589 O O . GLU A 1 79 ? -6.148 -6.848 3.481 1.00 93.06 79 GLU A O 1
ATOM 594 N N . ILE A 1 80 ? -5.364 -7.962 1.697 1.00 92.62 80 ILE A N 1
ATOM 595 C CA . ILE A 1 80 ? -4.439 -6.899 1.287 1.00 92.62 80 ILE A CA 1
ATOM 596 C C . ILE A 1 80 ? -4.860 -6.294 -0.050 1.00 92.62 80 ILE A C 1
ATOM 598 O O . ILE A 1 80 ? -4.935 -6.967 -1.078 1.00 92.62 80 ILE A O 1
ATOM 602 N N . ARG A 1 81 ? -5.057 -4.972 -0.055 1.00 91.50 81 ARG A N 1
ATOM 603 C CA . ARG A 1 81 ? -5.302 -4.168 -1.260 1.00 91.50 81 ARG A CA 1
ATOM 604 C C . ARG A 1 81 ? -4.277 -3.046 -1.391 1.00 91.50 81 ARG A C 1
ATOM 606 O O . ARG A 1 81 ? -3.610 -2.671 -0.432 1.00 91.50 81 ARG A O 1
ATOM 613 N N . ARG A 1 82 ? -4.149 -2.486 -2.600 1.00 91.56 82 ARG A N 1
ATOM 614 C CA . ARG A 1 82 ? -3.247 -1.353 -2.890 1.00 91.56 82 ARG A CA 1
ATOM 615 C C . ARG A 1 82 ? -4.000 -0.175 -3.513 1.00 91.56 82 ARG A C 1
ATOM 617 O O . ARG A 1 82 ? -3.740 0.152 -4.675 1.00 91.56 82 ARG A O 1
ATOM 624 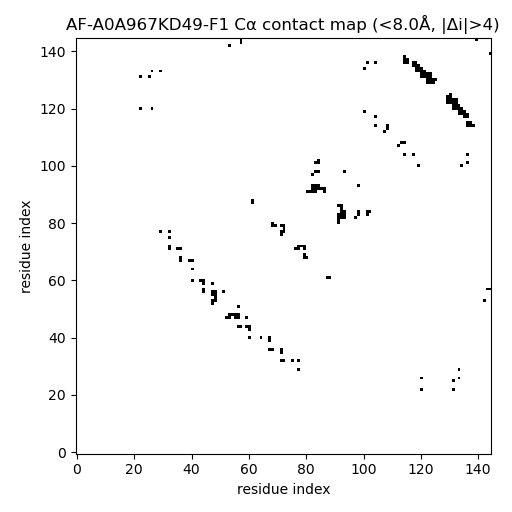N N . PRO A 1 83 ? -4.948 0.443 -2.789 1.00 93.94 83 PRO A N 1
ATOM 625 C CA . PRO A 1 83 ? -5.728 1.546 -3.326 1.00 93.94 83 PRO A CA 1
ATOM 626 C C . PRO A 1 83 ? -4.843 2.757 -3.651 1.00 93.94 83 PRO A C 1
ATOM 628 O O . PRO A 1 83 ? -3.908 3.077 -2.917 1.00 93.94 83 PRO A O 1
ATOM 631 N N . ALA A 1 84 ? -5.143 3.457 -4.746 1.00 93.06 84 ALA A N 1
ATOM 632 C CA . ALA A 1 84 ? -4.404 4.655 -5.146 1.00 93.06 84 ALA A CA 1
ATOM 633 C C . ALA A 1 84 ? -5.323 5.719 -5.756 1.00 93.06 84 ALA A C 1
ATOM 635 O O . ALA A 1 84 ? -6.210 5.409 -6.549 1.00 93.06 84 ALA A O 1
ATOM 636 N N . LEU A 1 85 ? -5.051 7.000 -5.467 1.00 93.62 85 LEU A N 1
ATOM 637 C CA . LEU A 1 85 ? -5.790 8.128 -6.061 1.00 93.62 85 LEU A CA 1
ATOM 638 C C . LEU A 1 85 ? -5.680 8.150 -7.595 1.00 93.62 85 LEU A C 1
ATOM 640 O O . LEU A 1 85 ? -6.598 8.595 -8.281 1.00 93.62 85 LEU A O 1
ATOM 644 N N . ARG A 1 86 ? -4.562 7.647 -8.130 1.00 89.62 86 ARG A N 1
ATOM 645 C CA . ARG A 1 86 ? -4.333 7.408 -9.560 1.00 89.62 86 ARG A CA 1
ATOM 646 C C . ARG A 1 86 ? -3.935 5.947 -9.763 1.00 89.62 86 ARG A C 1
ATOM 648 O O . ARG A 1 86 ? -2.757 5.619 -9.873 1.00 89.62 86 ARG A O 1
ATOM 655 N N . ALA A 1 87 ? -4.923 5.058 -9.749 1.00 86.31 87 ALA A N 1
ATOM 656 C CA . ALA A 1 87 ? -4.690 3.625 -9.869 1.00 86.31 87 ALA A CA 1
ATOM 657 C C . ALA A 1 87 ? -4.330 3.212 -11.309 1.00 86.31 87 ALA A C 1
ATOM 659 O O . ALA A 1 87 ? -5.039 3.548 -12.256 1.00 86.31 87 ALA A O 1
ATOM 660 N N . ARG A 1 88 ? -3.242 2.442 -11.465 1.00 79.38 88 ARG A N 1
ATOM 661 C CA . ARG A 1 88 ? -2.863 1.794 -12.741 1.00 79.38 88 ARG A CA 1
ATOM 662 C C . ARG A 1 88 ? -3.752 0.590 -13.064 1.00 79.38 88 ARG A C 1
ATOM 664 O O . ARG A 1 88 ? -4.046 0.336 -14.225 1.00 79.38 88 ARG A O 1
ATOM 671 N N . ASN A 1 89 ? -4.159 -0.141 -12.026 1.00 81.88 89 ASN A N 1
ATOM 672 C CA . ASN A 1 89 ? -5.154 -1.206 -12.098 1.00 81.88 89 ASN A CA 1
ATOM 673 C C . ASN A 1 89 ? -6.501 -0.644 -11.597 1.00 81.88 89 ASN A C 1
ATOM 675 O O . ASN A 1 89 ? -6.542 -0.201 -10.447 1.00 81.88 89 ASN A O 1
ATOM 679 N N . PRO A 1 90 ? -7.577 -0.645 -12.406 1.00 86.00 90 PRO A N 1
ATOM 680 C CA . PRO A 1 90 ? -8.902 -0.179 -11.991 1.00 86.00 90 PRO A CA 1
ATOM 681 C C . PRO A 1 90 ? -9.438 -0.838 -10.713 1.00 86.00 90 PRO A C 1
ATOM 683 O O . 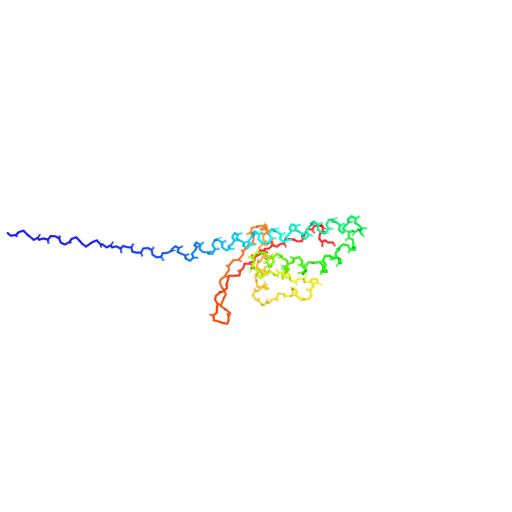PRO A 1 90 ? -10.106 -0.156 -9.939 1.00 86.00 90 PRO A O 1
ATOM 686 N N . GLU A 1 91 ? -9.071 -2.094 -10.445 1.00 86.69 91 GLU A N 1
ATOM 687 C CA . GLU A 1 91 ? -9.456 -2.834 -9.230 1.00 86.69 91 GLU A CA 1
ATOM 688 C C . GLU A 1 91 ? -8.855 -2.240 -7.948 1.00 86.69 91 GLU A C 1
ATOM 690 O O . GLU A 1 91 ? -9.291 -2.539 -6.843 1.00 86.69 91 GLU A O 1
ATOM 695 N N . ASN A 1 92 ? -7.863 -1.357 -8.072 1.00 89.56 92 ASN A N 1
ATOM 696 C CA . ASN A 1 92 ? -7.282 -0.596 -6.966 1.00 89.56 92 ASN A CA 1
ATOM 697 C C . ASN A 1 92 ? -7.877 0.816 -6.845 1.00 89.56 92 ASN A C 1
ATOM 699 O O . ASN A 1 92 ? -7.275 1.699 -6.227 1.00 89.56 92 ASN A O 1
ATOM 703 N N . ARG A 1 93 ? -9.045 1.074 -7.444 1.00 94.06 93 ARG A N 1
ATOM 704 C CA . ARG A 1 93 ? -9.790 2.293 -7.128 1.00 94.06 93 ARG A CA 1
ATOM 705 C C . ARG A 1 93 ? -10.193 2.276 -5.648 1.00 94.06 93 ARG A C 1
ATOM 707 O O . ARG A 1 93 ? -10.776 1.283 -5.209 1.00 94.06 93 ARG A O 1
ATOM 714 N N . PRO A 1 94 ? -9.903 3.355 -4.899 1.00 96.12 94 PRO A N 1
ATOM 715 C CA . PRO A 1 94 ? -10.311 3.446 -3.511 1.00 96.12 94 PRO A CA 1
ATOM 716 C C . PRO A 1 94 ? -11.828 3.602 -3.402 1.00 96.12 94 PRO A C 1
ATOM 718 O O . PRO A 1 94 ? -12.444 4.308 -4.209 1.00 96.12 94 PRO A O 1
ATOM 721 N N . ASN A 1 95 ? -12.410 3.009 -2.366 1.00 94.69 95 ASN A N 1
ATOM 722 C CA . ASN A 1 95 ? -13.732 3.386 -1.880 1.00 94.69 95 ASN A CA 1
ATOM 723 C C . ASN A 1 95 ? -13.692 4.781 -1.213 1.00 94.69 95 ASN A C 1
ATOM 725 O O . ASN A 1 95 ? -12.642 5.422 -1.118 1.00 94.69 95 ASN A O 1
ATOM 729 N N . GLU A 1 96 ? -14.843 5.285 -0.765 1.00 95.00 96 GLU A N 1
ATOM 730 C CA . GLU A 1 96 ? -14.944 6.631 -0.185 1.00 95.00 96 GLU A CA 1
ATOM 731 C C . GLU A 1 96 ? -14.067 6.818 1.066 1.00 95.00 96 GLU A C 1
ATOM 733 O O . GLU A 1 96 ? -13.354 7.820 1.174 1.00 95.00 96 GLU A O 1
ATOM 738 N N . ALA A 1 97 ? -14.051 5.833 1.968 1.00 93.44 97 ALA A N 1
ATOM 739 C CA . ALA A 1 97 ? -13.265 5.881 3.198 1.00 93.44 97 ALA A CA 1
ATOM 740 C C . ALA A 1 97 ? -11.754 5.837 2.910 1.00 93.44 97 ALA A C 1
ATOM 742 O O . ALA A 1 97 ? -11.000 6.682 3.396 1.00 93.44 97 ALA A O 1
ATOM 743 N N . GLU A 1 98 ? -11.315 4.913 2.051 1.00 96.31 98 GLU A N 1
ATOM 744 C CA . GLU A 1 98 ? -9.922 4.810 1.599 1.00 96.31 98 GLU A CA 1
ATOM 745 C C . GLU A 1 98 ? -9.470 6.098 0.902 1.00 96.31 98 GLU A C 1
ATOM 747 O O . GLU A 1 98 ? -8.360 6.585 1.130 1.00 96.31 98 GLU A O 1
ATOM 752 N N . ARG A 1 99 ? -10.337 6.698 0.075 1.00 97.31 99 ARG A N 1
ATOM 753 C CA . ARG A 1 99 ? -10.045 7.959 -0.616 1.00 97.31 99 ARG A CA 1
ATOM 754 C C . ARG A 1 99 ? -9.842 9.101 0.376 1.00 97.31 99 ARG A C 1
ATOM 756 O O . ARG A 1 99 ? -8.936 9.907 0.170 1.00 97.31 99 ARG A O 1
ATOM 763 N N . GLY A 1 100 ? -10.647 9.167 1.438 1.00 97.44 100 GLY A N 1
ATOM 764 C CA . GLY A 1 100 ? -10.475 10.135 2.522 1.00 97.44 100 GLY A CA 1
ATOM 765 C C . GLY A 1 100 ? -9.106 10.014 3.196 1.00 97.44 100 GLY A C 1
ATOM 766 O O . GLY A 1 100 ? -8.396 11.012 3.329 1.00 97.44 100 GLY A O 1
ATOM 767 N N . VAL A 1 101 ? -8.691 8.788 3.532 1.00 97.44 101 VAL A N 1
ATOM 768 C CA . VAL A 1 101 ? -7.370 8.517 4.128 1.00 97.44 101 VAL A CA 1
ATOM 769 C C . VAL A 1 101 ? -6.235 8.915 3.178 1.00 97.44 101 VAL A C 1
ATOM 771 O O . VAL A 1 101 ? -5.325 9.645 3.575 1.00 97.44 101 VAL A O 1
ATOM 774 N N . LEU A 1 102 ? -6.310 8.511 1.905 1.00 97.44 102 LEU A N 1
ATOM 775 C CA . LEU A 1 102 ? -5.298 8.838 0.894 1.00 97.44 102 LEU A CA 1
ATOM 776 C C . LEU A 1 102 ? -5.154 10.351 0.670 1.00 97.44 102 LEU A C 1
ATOM 778 O O . LEU A 1 102 ? -4.036 10.850 0.530 1.00 97.44 102 LEU A O 1
ATOM 782 N N . LEU A 1 103 ? -6.265 11.094 0.650 1.00 97.38 103 LEU A N 1
ATOM 783 C CA . LEU A 1 103 ? -6.232 12.556 0.560 1.00 97.38 103 LEU A CA 1
ATOM 784 C C . LEU A 1 103 ? -5.612 13.184 1.810 1.00 97.38 103 LEU A C 1
ATOM 786 O O . LEU A 1 103 ? -4.796 14.093 1.680 1.00 97.38 103 LEU A O 1
ATOM 790 N N . GLY A 1 104 ? -5.929 12.670 3.000 1.00 97.38 104 GLY A N 1
ATOM 791 C CA . GLY A 1 104 ? -5.307 13.113 4.249 1.00 97.38 104 GLY A CA 1
ATOM 792 C C . GLY A 1 104 ? -3.787 12.924 4.249 1.00 97.38 104 GLY A C 1
ATOM 793 O O . GLY A 1 104 ? -3.051 13.835 4.638 1.00 97.38 104 GLY A O 1
ATOM 794 N N . TYR A 1 105 ? -3.296 11.784 3.752 1.00 97.56 105 TYR A N 1
ATOM 795 C CA . TYR A 1 105 ? -1.857 11.553 3.576 1.00 97.56 105 TYR A CA 1
ATOM 796 C C . TYR A 1 105 ? -1.234 12.542 2.591 1.00 97.56 105 TYR A C 1
ATOM 798 O O . TYR A 1 105 ? -0.189 13.122 2.881 1.00 97.56 105 TYR A O 1
ATOM 806 N N . LEU A 1 106 ? -1.892 12.795 1.456 1.00 95.12 106 LEU A N 1
ATOM 807 C CA . LEU A 1 106 ? -1.407 13.752 0.464 1.00 95.12 106 LEU A CA 1
ATOM 808 C C . LEU A 1 106 ? -1.331 15.179 1.034 1.00 95.12 106 LEU A C 1
ATOM 810 O O . LEU A 1 106 ? -0.322 15.857 0.853 1.00 95.12 106 LEU A O 1
ATOM 814 N N . THR A 1 107 ? -2.347 15.619 1.782 1.00 96.94 107 THR A N 1
ATOM 815 C CA . THR A 1 107 ? -2.341 16.922 2.464 1.00 96.94 107 THR A CA 1
ATOM 816 C C . THR A 1 107 ? -1.183 17.038 3.454 1.00 96.94 107 THR A C 1
ATOM 818 O O . THR A 1 107 ? -0.470 18.041 3.448 1.00 96.94 107 THR A O 1
ATOM 821 N N . ARG A 1 108 ? -0.950 16.011 4.282 1.00 96.62 108 ARG A N 1
ATOM 822 C CA . ARG A 1 108 ? 0.184 15.992 5.221 1.00 96.62 108 ARG A CA 1
ATOM 823 C C . ARG A 1 108 ? 1.530 16.006 4.498 1.00 96.62 108 ARG A C 1
ATOM 825 O O . ARG A 1 108 ? 2.458 16.661 4.966 1.00 96.62 108 ARG A O 1
ATOM 832 N N . SER A 1 109 ? 1.629 15.322 3.360 1.00 95.62 109 SER A N 1
ATOM 833 C CA . SER A 1 109 ? 2.839 15.311 2.538 1.00 95.62 109 SER A CA 1
ATOM 834 C C . SER A 1 109 ? 3.133 16.692 1.952 1.00 95.62 109 SER A C 1
ATOM 836 O O . SER A 1 109 ? 4.261 17.166 2.057 1.00 95.62 109 SER A O 1
ATOM 838 N N . PHE A 1 110 ? 2.116 17.404 1.453 1.00 95.00 110 PHE A N 1
ATOM 839 C CA . PHE A 1 110 ? 2.271 18.796 1.012 1.00 95.00 110 PHE A CA 1
ATOM 840 C C . PHE A 1 110 ? 2.651 19.759 2.143 1.00 95.00 110 PHE A C 1
ATOM 842 O O . PHE A 1 110 ? 3.274 20.784 1.885 1.00 95.00 110 PHE A O 1
ATOM 849 N N . ALA A 1 111 ? 2.339 19.413 3.392 1.00 96.81 111 ALA A N 1
ATOM 850 C CA . ALA A 1 111 ? 2.810 20.130 4.576 1.00 96.81 111 ALA A CA 1
ATOM 851 C C . ALA A 1 111 ? 4.234 19.725 5.025 1.00 96.81 111 ALA A C 1
ATOM 853 O O . ALA A 1 111 ? 4.678 20.144 6.092 1.00 96.81 111 ALA A O 1
ATOM 854 N N . GLY A 1 112 ? 4.951 18.907 4.245 1.00 95.62 112 GLY A N 1
ATOM 855 C CA . GLY A 1 112 ? 6.343 18.523 4.494 1.00 95.62 112 GLY A CA 1
ATOM 856 C C . GLY A 1 112 ? 6.536 17.279 5.365 1.00 95.62 112 GLY A C 1
ATOM 857 O O . GLY A 1 112 ? 7.662 16.980 5.755 1.00 95.62 112 GLY A O 1
ATOM 858 N N . GLN A 1 113 ? 5.474 16.539 5.690 1.00 95.94 113 GLN A N 1
ATOM 859 C CA . GLN A 1 113 ? 5.599 15.299 6.462 1.00 95.94 113 GLN A CA 1
ATOM 860 C C . GLN A 1 113 ? 5.977 14.117 5.553 1.00 95.94 113 GLN A C 1
ATOM 862 O O . GLN A 1 113 ? 5.455 13.983 4.447 1.00 95.94 113 GLN A O 1
ATOM 867 N N . SER A 1 114 ? 6.857 13.229 6.028 1.00 94.12 114 SER A N 1
ATOM 868 C CA . SER A 1 114 ? 7.241 12.013 5.292 1.00 94.12 114 SER A CA 1
ATOM 869 C C . SER A 1 114 ? 6.097 10.997 5.237 1.00 94.12 114 SER A C 1
ATOM 871 O O . SER A 1 114 ? 5.423 10.774 6.242 1.00 94.12 114 SER A O 1
ATOM 873 N N . PHE A 1 115 ? 5.915 10.332 4.091 1.00 92.19 115 PHE A N 1
ATOM 874 C CA . PHE A 1 115 ? 4.961 9.226 3.947 1.00 92.19 115 PHE A CA 1
ATOM 875 C C . PHE A 1 115 ? 5.277 8.042 4.874 1.00 92.19 115 PHE A C 1
ATOM 877 O O . PHE A 1 115 ? 4.358 7.353 5.310 1.00 92.19 115 PHE A O 1
ATOM 884 N N . ASP A 1 116 ? 6.544 7.839 5.247 1.00 89.56 116 ASP A N 1
ATOM 885 C CA . ASP A 1 116 ? 6.957 6.707 6.086 1.00 89.56 116 ASP A CA 1
ATOM 886 C C . ASP A 1 116 ? 6.385 6.750 7.510 1.00 89.56 116 ASP A C 1
ATOM 888 O O . ASP A 1 116 ? 6.334 5.717 8.184 1.00 89.56 116 ASP A O 1
ATOM 892 N N . SER A 1 117 ? 5.938 7.921 7.971 1.00 89.75 117 SER A N 1
ATOM 893 C CA . SER A 1 117 ? 5.289 8.102 9.274 1.00 89.75 1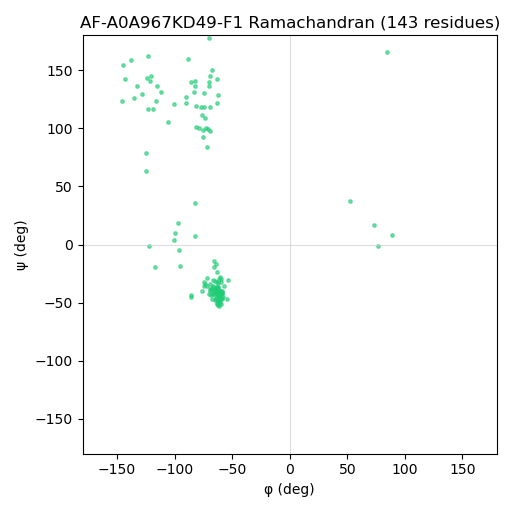17 SER A CA 1
ATOM 894 C C . SER A 1 117 ? 3.761 8.174 9.184 1.00 89.75 117 SER A C 1
ATOM 896 O O . SER A 1 117 ? 3.093 8.544 10.153 1.00 89.75 117 SER A O 1
ATOM 898 N N . MET A 1 118 ? 3.179 7.866 8.021 1.00 96.38 118 MET A N 1
ATOM 899 C CA . MET A 1 118 ? 1.739 7.957 7.802 1.00 96.38 118 MET A CA 1
ATOM 900 C C . MET A 1 118 ? 1.106 6.575 7.765 1.00 96.38 118 MET A C 1
ATOM 902 O O . MET A 1 118 ? 1.193 5.846 6.778 1.00 96.38 118 MET A O 1
ATOM 906 N N . GLU A 1 119 ? 0.421 6.250 8.850 1.00 96.50 119 GLU A N 1
ATOM 907 C CA . GLU A 1 119 ? -0.410 5.065 8.964 1.00 96.50 119 GLU A CA 1
ATOM 908 C C . GLU A 1 119 ? -1.720 5.405 9.675 1.00 96.50 119 GLU A C 1
ATOM 910 O O . GLU A 1 119 ? -1.864 6.445 10.324 1.00 96.50 119 GLU A O 1
ATOM 915 N N . THR A 1 120 ? -2.729 4.573 9.472 1.00 96.19 120 THR A N 1
ATOM 916 C CA . THR A 1 120 ? -4.062 4.731 10.046 1.00 96.19 120 THR A CA 1
ATOM 917 C C . THR A 1 120 ? -4.608 3.352 10.332 1.00 96.19 120 THR A C 1
ATOM 919 O O . THR A 1 120 ? -4.702 2.535 9.423 1.00 96.19 120 THR A O 1
ATOM 922 N N . ILE A 1 121 ? -4.986 3.111 11.582 1.00 95.19 121 ILE A N 1
ATOM 923 C CA . ILE A 1 121 ? -5.696 1.908 11.998 1.00 95.19 121 ILE A CA 1
ATOM 924 C C . ILE A 1 121 ? -7.081 2.305 12.497 1.00 95.19 121 ILE A C 1
ATOM 926 O O . ILE A 1 121 ? -7.233 3.304 13.205 1.00 95.19 121 ILE A O 1
ATOM 930 N N . ARG A 1 122 ? -8.102 1.554 12.095 1.00 92.44 122 ARG A N 1
ATOM 931 C CA . ARG A 1 122 ? -9.482 1.748 12.543 1.00 92.44 122 ARG A CA 1
ATOM 932 C C . ARG A 1 122 ? -10.194 0.411 12.677 1.00 92.44 122 ARG A C 1
ATOM 934 O O . ARG A 1 122 ? -9.840 -0.547 11.997 1.00 92.44 122 ARG A O 1
ATOM 941 N N . LEU A 1 123 ? -11.201 0.374 13.540 1.00 92.81 123 LEU A N 1
ATOM 942 C CA . LEU A 1 123 ? -12.172 -0.712 13.568 1.00 92.81 123 LEU A CA 1
ATOM 943 C C . LEU A 1 123 ? -13.285 -0.405 12.564 1.00 92.81 123 LEU A C 1
ATOM 945 O O . LEU A 1 123 ? -13.720 0.743 12.443 1.00 92.81 123 LEU A O 1
ATOM 949 N N . GLU A 1 124 ? -13.736 -1.425 11.849 1.00 91.12 124 GLU A N 1
ATOM 950 C CA . GLU A 1 124 ? -14.835 -1.352 10.892 1.00 91.12 124 GLU A CA 1
ATOM 951 C C . GLU A 1 124 ? -15.860 -2.435 11.182 1.00 91.12 124 GLU A C 1
ATOM 953 O O . GLU A 1 124 ? -15.517 -3.606 11.278 1.00 91.12 124 GLU A O 1
ATOM 958 N N . GLU A 1 125 ? -17.128 -2.057 11.269 1.00 92.62 125 GLU A N 1
ATOM 959 C CA . GLU A 1 125 ? -18.222 -3.020 11.349 1.00 92.62 125 GLU A CA 1
ATOM 960 C C . GLU A 1 125 ? -18.704 -3.356 9.937 1.00 92.62 125 GLU A C 1
ATOM 962 O O . GLU A 1 125 ? -19.136 -2.472 9.193 1.00 92.62 125 GLU A O 1
ATOM 967 N N . ARG A 1 126 ? -18.659 -4.637 9.564 1.00 89.56 126 ARG A N 1
ATOM 968 C CA . ARG A 1 126 ? -19.197 -5.148 8.297 1.00 89.56 126 ARG A CA 1
ATOM 969 C C . ARG A 1 126 ? -19.970 -6.433 8.565 1.00 89.56 126 ARG A C 1
ATOM 971 O O . ARG A 1 126 ? -19.447 -7.356 9.178 1.00 89.56 126 ARG A O 1
ATOM 978 N N . ASP A 1 127 ? -21.227 -6.485 8.131 1.00 92.81 127 ASP A N 1
ATOM 979 C CA . ASP A 1 127 ? -22.097 -7.665 8.270 1.00 92.81 127 ASP A CA 1
ATOM 980 C C . ASP A 1 127 ? -22.189 -8.217 9.710 1.00 92.81 127 ASP A C 1
ATOM 982 O O . ASP A 1 127 ? -22.216 -9.426 9.938 1.00 92.81 127 ASP A O 1
ATOM 986 N N . GLY A 1 128 ? -22.212 -7.318 10.703 1.00 92.81 128 GLY A N 1
ATOM 987 C CA . GLY A 1 128 ? -22.276 -7.677 12.126 1.00 92.81 128 GLY A CA 1
ATOM 988 C C . GLY A 1 128 ? -20.973 -8.245 12.698 1.00 92.81 128 GLY A C 1
ATOM 989 O O . GLY A 1 128 ? -21.002 -8.889 13.747 1.00 92.81 128 GLY A O 1
ATOM 990 N N . ARG A 1 129 ? -19.847 -8.049 12.005 1.00 93.31 129 ARG A N 1
ATOM 991 C CA . ARG A 1 129 ? -18.506 -8.411 12.462 1.00 93.31 129 ARG A CA 1
ATOM 992 C C . ARG A 1 129 ? -17.611 -7.180 12.498 1.00 93.31 129 ARG A C 1
ATOM 994 O O . ARG A 1 129 ? -17.608 -6.385 11.559 1.00 93.31 129 ARG A O 1
ATOM 1001 N N . THR A 1 130 ? -16.785 -7.107 13.531 1.00 91.62 130 THR A N 1
ATOM 1002 C CA . THR A 1 130 ? -15.721 -6.115 13.649 1.00 91.62 130 THR A CA 1
ATOM 1003 C C . THR A 1 130 ? -14.484 -6.578 12.883 1.00 91.62 130 THR A C 1
ATOM 1005 O O . THR A 1 130 ? -14.016 -7.704 13.055 1.00 91.62 130 THR A O 1
ATOM 1008 N N . TYR A 1 131 ? -13.928 -5.692 12.069 1.00 92.38 131 TYR A N 1
ATOM 1009 C CA . TYR A 1 131 ? -12.693 -5.870 11.319 1.00 92.38 131 TYR A CA 1
ATOM 1010 C C . TYR A 1 131 ? -11.685 -4.800 11.721 1.00 92.38 131 TYR A C 1
ATOM 1012 O O . TYR A 1 131 ? -12.048 -3.651 11.968 1.00 92.38 131 TYR A O 1
ATOM 1020 N N . VAL A 1 132 ? -10.406 -5.161 11.739 1.00 94.81 132 VAL A N 1
ATOM 1021 C CA . VAL A 1 132 ? -9.318 -4.189 11.836 1.00 94.81 132 VAL A CA 1
ATOM 1022 C C . VAL A 1 132 ? -8.921 -3.782 10.426 1.00 94.81 132 VAL A C 1
ATOM 1024 O O . VAL A 1 132 ? -8.615 -4.629 9.592 1.00 94.81 132 VAL A O 1
ATOM 1027 N N . HIS A 1 133 ? -8.902 -2.481 10.165 1.00 95.31 133 HIS A N 1
ATOM 1028 C CA . HIS A 1 133 ? -8.467 -1.933 8.892 1.00 95.31 133 HIS A CA 1
ATOM 1029 C C . HIS A 1 133 ? -7.265 -1.024 9.087 1.00 95.31 133 HIS A C 1
ATOM 1031 O O . HIS A 1 133 ? -7.349 0.028 9.729 1.00 95.31 133 HIS A O 1
ATOM 1037 N N . TYR A 1 134 ? -6.150 -1.436 8.497 1.00 96.88 134 TYR A N 1
ATOM 1038 C CA . TYR A 1 134 ? -4.884 -0.726 8.531 1.00 96.88 134 TYR A CA 1
ATOM 1039 C C . TYR A 1 134 ? -4.544 -0.185 7.141 1.00 96.88 134 TYR A C 1
ATOM 1041 O O . TYR A 1 134 ? -4.585 -0.901 6.143 1.00 96.88 134 TYR A O 1
ATOM 1049 N N . MET A 1 135 ? -4.180 1.091 7.078 1.00 97.00 135 MET A N 1
ATOM 1050 C CA . MET A 1 135 ? -3.639 1.737 5.889 1.00 97.00 135 MET A CA 1
ATOM 1051 C C . MET A 1 135 ? -2.286 2.348 6.216 1.00 97.00 135 MET A C 1
ATOM 1053 O O . MET A 1 135 ? -2.089 2.919 7.287 1.00 97.00 135 MET A O 1
ATOM 1057 N N . ARG A 1 136 ? -1.371 2.282 5.252 1.00 96.06 136 ARG A N 1
ATOM 1058 C CA . ARG A 1 136 ? -0.064 2.932 5.312 1.00 96.06 136 ARG A CA 1
ATOM 1059 C C . ARG A 1 136 ? 0.190 3.662 4.006 1.00 96.06 136 ARG A C 1
ATOM 1061 O O . ARG A 1 136 ? -0.082 3.125 2.932 1.00 96.06 136 ARG A O 1
ATOM 1068 N N . ALA A 1 137 ? 0.710 4.880 4.089 1.00 95.12 137 ALA A N 1
ATOM 1069 C CA . ALA A 1 137 ? 1.113 5.593 2.892 1.00 95.12 137 ALA A CA 1
ATOM 1070 C C . ALA A 1 137 ? 2.350 4.935 2.272 1.00 95.12 137 ALA A C 1
ATOM 1072 O O . ALA A 1 137 ? 3.304 4.584 2.965 1.00 95.12 137 ALA A O 1
ATOM 1073 N N . VAL A 1 138 ? 2.336 4.796 0.948 1.00 88.06 138 VAL A N 1
ATOM 1074 C CA . VAL A 1 138 ? 3.471 4.288 0.176 1.00 88.06 138 VAL A CA 1
ATOM 1075 C C . VAL A 1 138 ? 3.837 5.344 -0.866 1.00 88.06 138 VAL A C 1
ATOM 1077 O O . VAL A 1 138 ? 3.004 5.644 -1.728 1.00 88.06 138 VAL A O 1
ATOM 1080 N N . PRO A 1 139 ? 5.042 5.938 -0.804 1.00 85.50 139 PRO A N 1
ATOM 1081 C CA . PRO A 1 139 ? 5.489 6.860 -1.837 1.00 85.50 139 PRO A CA 1
ATOM 1082 C C . PRO A 1 139 ? 5.713 6.113 -3.155 1.00 85.50 139 PRO A C 1
ATOM 1084 O O . PRO A 1 139 ? 6.093 4.942 -3.173 1.00 85.50 139 PRO A O 1
ATOM 1087 N N . THR A 1 140 ? 5.518 6.807 -4.275 1.00 81.75 140 THR A N 1
ATOM 1088 C CA . THR A 1 140 ? 6.018 6.309 -5.563 1.00 81.75 140 THR A CA 1
ATOM 1089 C C . THR A 1 140 ? 7.517 6.574 -5.611 1.00 81.75 140 THR A C 1
ATOM 1091 O O . THR A 1 140 ? 7.932 7.723 -5.502 1.00 81.75 140 THR A O 1
ATOM 1094 N N . LEU A 1 141 ? 8.311 5.512 -5.716 1.00 77.88 141 LEU A N 1
ATOM 1095 C CA . LEU A 1 141 ? 9.764 5.595 -5.861 1.00 77.88 141 LEU A CA 1
ATOM 1096 C C . LEU A 1 141 ? 10.135 5.708 -7.342 1.00 77.88 141 LEU A C 1
ATOM 1098 O O . LEU A 1 141 ? 9.359 5.275 -8.193 1.00 77.88 141 LEU A O 1
ATOM 1102 N N . ASP A 1 142 ? 11.338 6.194 -7.647 1.00 76.94 142 ASP A N 1
ATOM 1103 C CA . ASP A 1 142 ? 11.826 6.307 -9.032 1.00 76.94 142 ASP A CA 1
ATOM 1104 C C . ASP A 1 142 ? 11.818 4.961 -9.765 1.00 76.94 142 ASP A C 1
ATOM 1106 O O . ASP A 1 142 ? 11.467 4.892 -10.935 1.00 76.94 142 ASP A O 1
ATOM 1110 N N . ALA A 1 143 ? 12.109 3.865 -9.056 1.00 69.62 143 ALA A N 1
ATOM 1111 C CA . ALA A 1 143 ? 12.036 2.513 -9.608 1.00 69.62 143 ALA A CA 1
ATOM 1112 C C . ALA A 1 143 ? 10.611 2.091 -10.028 1.00 69.62 143 ALA A C 1
ATOM 1114 O O . ALA A 1 143 ? 10.450 1.095 -10.725 1.00 69.62 143 ALA A O 1
ATOM 1115 N N . CYS A 1 144 ? 9.573 2.794 -9.566 1.00 71.88 144 CYS A N 1
ATOM 1116 C CA . CYS A 1 144 ? 8.170 2.481 -9.840 1.00 71.88 144 CYS A CA 1
ATOM 1117 C C . CYS A 1 144 ? 7.568 3.273 -11.015 1.00 71.88 144 CYS A C 1
ATOM 1119 O O . CYS A 1 144 ? 6.386 3.037 -11.320 1.00 71.88 144 CYS A O 1
ATOM 1121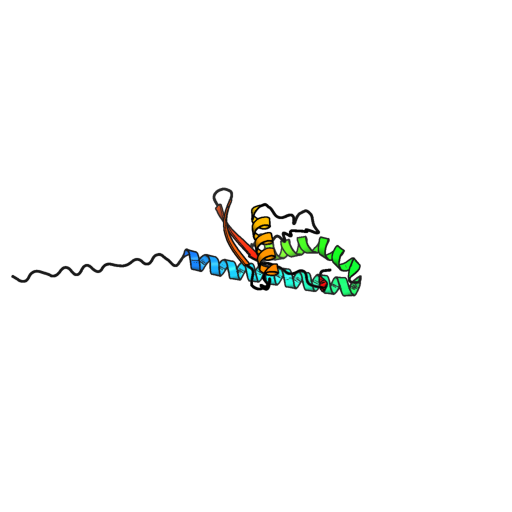 N N . LEU A 1 145 ? 8.331 4.211 -11.591 1.00 71.06 145 LEU A N 1
ATOM 1122 C CA . LEU A 1 145 ? 7.972 5.067 -12.728 1.00 71.06 145 LEU A CA 1
ATOM 1123 C C . LEU A 1 145 ? 8.384 4.419 -14.052 1.00 71.06 145 LEU A C 1
ATOM 1125 O O . LEU A 1 145 ? 7.558 4.511 -14.987 1.00 71.06 145 LEU A O 1
#

Radius of gyration: 22.7 Å; Cα contacts (8 Å, |Δi|>4): 110; chains: 1; bounding box: 39×37×94 Å

Mean predicted aligned error: 8.75 Å

Organism: NCBI:txid374515

InterPro domains:
  IPR021796 Tll0287-like domain [PF11845] (25-145)

Secondary structure (DSSP, 8-state):
-PPP------------SHHHHHHHHHHHHHHHHHHHHHHHHHHHHHHHHHHH-HHHHHHHHHHHHHHHHHHHHHHH--------TT-SSGGG---HHHHHHHHHHHHHHHTT--GGG-EEEEEEEETTEEEEEEEE--PPPGGG-

pLDDT: mean 84.17, std 15.56, range [34.81, 97.56]

Foldseek 3Di:
DDDDDDDPPPPPPPPDPDVVVVQVVVQVLVVVLVVQLVVVLVVQLVVCCVVPNLVCSLVVSVPCSVVSQVVSCVVSVDNDAQADPDDPDPVNDDDPVRVVLRVVLVVVVVVVDDQQPRKDWDWDDDPNDIDIDIDGGDDQDPSND

Sequence (145 aa):
MLRKLCLVVAFLISGGSAVAQDLSAYTDEARAAIQQLRQVMMEHLQQAVREVGPAEATSVCRHLAPEIAAEVAAETGWEIRRPALRARNPENRPNEAERGVLLGYLTRSFAGQSFDSMETIRLEERDGRTYVHYMRAVPTLDACL